Protein AF-A0A2V8U818-F1 (afdb_monomer_lite)

Foldseek 3Di:
DVVVCVVVVVPPDDDDPDDDDDDDPVRLVVVLVVQVVDPDPVSNLLSLCCVFQVDDPVQSVQADPVQQDVVQQWGFGDDDPDPVPHGDIGGGDPVSVVSDDPVVPPPPPPPDDRDPPDPPPPD

Sequence (123 aa):
MRTRLRRKRELKIAVSQNVGQAYSEKEKARLLEAARASKSPRIYPALCLALSAGLRDAEIRNLQLGNVHLDEQFLVVGKSKTEAGEGRTIPLNASLFMGWPITCAGTLTSLVPSIPSGDFRSR

Structure (mmCIF, N/CA/C/O backbone):
data_AF-A0A2V8U818-F1
#
_entry.id   AF-A0A2V8U818-F1
#
loop_
_atom_site.group_PDB
_atom_site.id
_atom_site.type_symbol
_atom_site.label_atom_id
_atom_site.label_alt_id
_atom_site.label_comp_id
_atom_site.label_asym_id
_atom_site.label_entity_id
_atom_site.label_seq_id
_atom_site.pdbx_PDB_ins_code
_atom_site.Cartn_x
_atom_site.Cartn_y
_atom_site.Cartn_z
_atom_site.occupancy
_atom_site.B_iso_or_equiv
_atom_site.auth_seq_id
_atom_site.auth_comp_id
_atom_site.auth_asym_id
_atom_site.auth_atom_id
_atom_site.pdbx_PDB_model_num
ATOM 1 N N . MET A 1 1 ? -21.480 -2.351 38.245 1.00 65.94 1 MET A N 1
ATOM 2 C CA . MET A 1 1 ? -20.014 -2.113 38.164 1.00 65.94 1 MET A CA 1
ATOM 3 C C . MET A 1 1 ? -19.601 -1.293 36.927 1.00 65.94 1 MET A C 1
ATOM 5 O O . MET A 1 1 ? -19.026 -0.226 37.100 1.00 65.94 1 MET A O 1
ATOM 9 N N . ARG A 1 2 ? -19.964 -1.691 35.692 1.00 76.12 2 ARG A N 1
ATOM 10 C CA . ARG A 1 2 ? -19.621 -0.966 34.436 1.00 76.12 2 ARG A CA 1
ATOM 11 C C . ARG A 1 2 ? -20.158 0.473 34.325 1.00 76.12 2 ARG A C 1
ATOM 13 O O . ARG A 1 2 ? -19.500 1.334 33.750 1.00 76.12 2 ARG A O 1
ATOM 20 N N . THR A 1 3 ? -21.327 0.758 34.893 1.00 81.06 3 THR A N 1
ATOM 21 C CA . THR A 1 3 ? -21.950 2.097 34.893 1.00 81.06 3 THR A CA 1
ATOM 22 C C . THR A 1 3 ? -21.154 3.133 35.693 1.00 81.06 3 THR A C 1
ATOM 24 O O . THR A 1 3 ? -21.070 4.288 35.277 1.00 81.06 3 THR A O 1
ATOM 27 N N . ARG A 1 4 ? -20.502 2.720 36.791 1.00 82.75 4 ARG A N 1
ATOM 28 C CA . ARG A 1 4 ? -19.618 3.577 37.602 1.00 82.75 4 ARG A CA 1
ATOM 29 C C . ARG A 1 4 ? -18.370 3.989 36.813 1.00 82.75 4 ARG A C 1
ATOM 31 O O . ARG A 1 4 ? -18.047 5.169 36.769 1.00 82.75 4 ARG A O 1
ATOM 38 N N . LEU A 1 5 ? -17.741 3.032 36.127 1.00 78.62 5 LEU A N 1
ATOM 39 C CA . LEU A 1 5 ? -16.547 3.250 35.297 1.00 78.62 5 LEU A CA 1
ATOM 40 C C . LEU A 1 5 ? -16.846 4.130 34.065 1.00 78.62 5 LEU A C 1
ATOM 42 O O . LEU A 1 5 ? -16.035 4.977 33.698 1.00 78.62 5 LEU A O 1
ATOM 46 N N . ARG A 1 6 ? -18.043 3.999 33.458 1.00 74.38 6 ARG A N 1
ATOM 47 C CA . ARG A 1 6 ? -18.512 4.908 32.388 1.00 74.38 6 ARG A CA 1
ATOM 48 C C . ARG A 1 6 ? -18.641 6.354 32.869 1.00 74.38 6 ARG A C 1
ATOM 50 O O . ARG A 1 6 ? -18.145 7.246 32.189 1.00 74.38 6 ARG A O 1
ATOM 57 N N . ARG A 1 7 ? -19.272 6.592 34.031 1.00 78.81 7 ARG A N 1
ATOM 58 C CA . ARG A 1 7 ? -19.415 7.952 34.598 1.00 78.81 7 ARG A CA 1
ATOM 59 C C . ARG A 1 7 ? -18.064 8.593 34.898 1.00 78.81 7 ARG A C 1
ATOM 61 O O . ARG A 1 7 ? -17.889 9.776 34.644 1.00 78.81 7 ARG A O 1
ATOM 68 N N . LYS A 1 8 ? -17.108 7.800 35.379 1.00 80.94 8 LYS A N 1
ATOM 69 C CA . LYS A 1 8 ? -15.745 8.256 35.668 1.00 80.94 8 LYS A CA 1
ATOM 70 C C . LYS A 1 8 ? -14.855 8.417 34.430 1.00 80.94 8 LYS A C 1
ATOM 72 O O . LYS A 1 8 ? -13.707 8.810 34.570 1.00 80.94 8 LYS A O 1
ATOM 77 N N . ARG A 1 9 ? -15.358 8.103 33.226 1.00 70.75 9 ARG A N 1
ATOM 78 C CA . ARG A 1 9 ? -14.590 8.065 31.963 1.00 70.75 9 ARG A CA 1
ATOM 79 C C . ARG A 1 9 ? -13.369 7.129 31.989 1.00 70.75 9 ARG A C 1
ATOM 81 O O . ARG A 1 9 ? -12.596 7.137 31.043 1.00 70.75 9 ARG A O 1
ATOM 88 N N . GLU A 1 10 ? -13.258 6.250 32.984 1.00 78.19 10 GLU A N 1
ATOM 89 C CA . GLU A 1 10 ? -12.157 5.283 33.147 1.00 78.19 10 GLU A CA 1
ATOM 90 C C . GLU A 1 10 ? -12.169 4.182 32.069 1.00 78.19 10 GLU A C 1
ATOM 92 O O . GLU A 1 10 ? -11.174 3.501 31.864 1.00 78.19 10 GLU A O 1
ATOM 97 N N . LEU A 1 11 ? -13.279 4.014 31.337 1.00 76.94 11 LEU A N 1
ATOM 98 C CA . LEU A 1 11 ? -13.346 3.125 30.167 1.00 76.94 11 LEU A CA 1
ATOM 99 C C . LEU A 1 11 ? -12.841 3.777 28.871 1.00 76.94 11 LEU A C 1
ATOM 101 O O . LEU A 1 11 ? -12.735 3.093 27.852 1.00 76.94 11 LEU A O 1
ATOM 10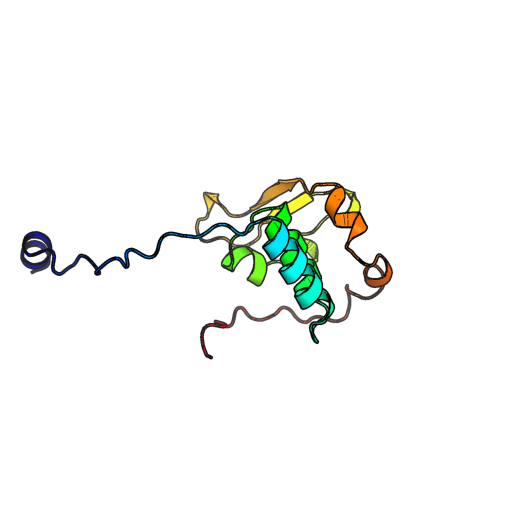5 N N . LYS A 1 1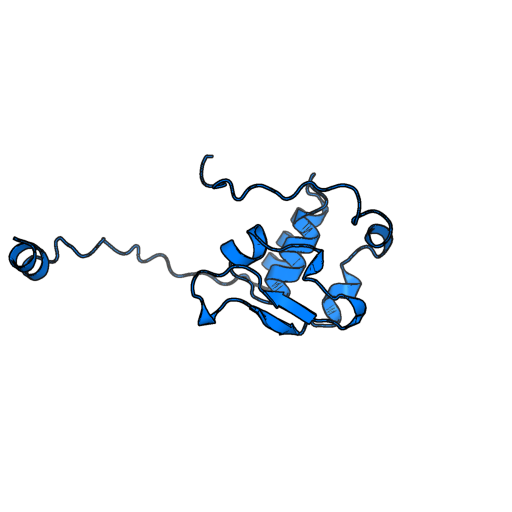2 ? -12.604 5.094 28.862 1.00 77.81 12 LYS A N 1
ATOM 106 C CA . LYS A 1 12 ? -12.123 5.794 27.672 1.00 77.81 12 LYS A CA 1
ATOM 107 C C . LYS A 1 12 ? -10.604 5.679 27.642 1.00 77.81 12 LYS A C 1
ATOM 109 O O . LYS A 1 12 ? -9.915 6.339 28.409 1.00 77.81 12 LYS A O 1
ATOM 114 N N . ILE A 1 13 ? -10.102 4.839 26.742 1.00 82.69 13 ILE A N 1
ATOM 115 C CA . ILE A 1 13 ? -8.673 4.755 26.437 1.00 82.69 13 ILE A CA 1
ATOM 116 C C . ILE A 1 13 ? -8.199 6.158 26.038 1.00 82.69 13 ILE A C 1
ATOM 118 O O . ILE A 1 13 ? -8.852 6.826 25.229 1.00 82.69 13 ILE A O 1
ATOM 122 N N . ALA A 1 14 ? -7.100 6.619 26.638 1.00 78.75 14 ALA A N 1
ATOM 123 C CA . ALA A 1 14 ? -6.488 7.889 26.278 1.00 78.75 14 ALA A CA 1
ATOM 124 C C . ALA A 1 14 ? -6.089 7.838 24.798 1.00 78.75 14 ALA A C 1
ATOM 126 O O . ALA A 1 14 ? -5.310 6.984 24.379 1.00 78.75 14 ALA A O 1
ATOM 127 N N . VAL A 1 15 ? -6.681 8.717 23.993 1.00 75.06 15 VAL A N 1
ATOM 128 C CA . VAL A 1 15 ? -6.412 8.775 22.557 1.00 75.06 15 VAL A CA 1
ATOM 129 C C . VAL A 1 15 ? -5.184 9.652 22.356 1.00 75.06 15 VAL A C 1
ATOM 131 O O . VAL A 1 15 ? -5.170 10.802 22.794 1.00 75.06 15 VAL A O 1
ATOM 134 N N . SER A 1 16 ? -4.151 9.108 21.714 1.00 78.12 16 SER A N 1
ATOM 135 C CA . SER A 1 16 ? -3.000 9.901 21.285 1.00 78.12 16 SER A CA 1
ATOM 136 C C . SER A 1 16 ? -3.444 10.919 20.232 1.00 78.12 16 SER A C 1
ATOM 138 O O . SER A 1 16 ? -4.161 10.564 19.300 1.00 78.12 16 SER A O 1
ATOM 140 N N . GLN A 1 17 ? -3.012 12.175 20.368 1.00 75.62 17 GLN A N 1
ATOM 141 C CA . GLN A 1 17 ? -3.316 13.276 19.437 1.00 75.62 17 GLN A CA 1
ATOM 142 C C . GLN A 1 17 ? -2.455 13.232 18.164 1.00 75.62 17 GLN A C 1
ATOM 144 O O . GLN A 1 17 ? -2.313 14.235 17.470 1.00 75.62 17 GLN A O 1
ATOM 149 N N . ASN A 1 18 ? -1.826 12.093 17.874 1.00 81.06 18 ASN A N 1
ATOM 150 C CA . ASN A 1 18 ? -0.957 11.958 16.718 1.00 81.06 18 ASN A CA 1
ATOM 151 C C . ASN A 1 18 ? -1.816 11.969 15.447 1.00 81.06 18 ASN A C 1
ATOM 153 O O . ASN A 1 18 ? -2.533 11.009 15.154 1.00 81.06 18 ASN A O 1
ATOM 157 N N . VAL A 1 19 ? -1.806 13.101 14.744 1.00 79.94 19 VAL A N 1
ATOM 158 C CA . VAL A 1 19 ? -2.576 13.300 13.516 1.00 79.94 19 VAL A CA 1
ATOM 159 C C . VAL A 1 19 ? -1.912 12.499 12.399 1.00 79.94 19 VAL A C 1
ATOM 161 O O . VAL A 1 19 ? -0.696 12.537 12.238 1.00 79.94 19 VAL A O 1
ATOM 164 N N . GLY A 1 20 ? -2.707 11.764 11.618 1.00 78.69 20 GLY A N 1
ATOM 165 C CA . GLY A 1 20 ? -2.194 11.042 10.456 1.00 78.69 20 GLY A CA 1
ATOM 166 C C . GLY A 1 20 ? -1.620 12.014 9.426 1.00 78.69 20 GLY A C 1
ATOM 167 O O . GLY A 1 20 ? -2.362 12.807 8.850 1.00 78.69 20 GLY A O 1
ATOM 168 N N . GLN A 1 21 ? -0.309 11.951 9.194 1.00 86.00 21 GLN A N 1
ATOM 169 C CA . GLN A 1 21 ? 0.368 12.763 8.188 1.00 86.00 21 GLN A CA 1
ATOM 170 C C . GLN A 1 21 ? 0.363 12.043 6.837 1.00 86.00 21 GLN A C 1
ATOM 172 O O . GLN A 1 21 ? 0.832 10.911 6.718 1.00 86.00 21 GLN A O 1
ATOM 177 N N . ALA A 1 22 ? -0.173 12.703 5.811 1.00 87.25 22 ALA A N 1
ATOM 178 C CA . ALA A 1 22 ? -0.103 12.211 4.442 1.00 87.25 22 ALA A CA 1
ATOM 179 C C . ALA A 1 22 ? 1.286 12.483 3.846 1.00 87.25 22 ALA A C 1
ATOM 181 O O . ALA A 1 22 ? 1.865 13.545 4.069 1.00 87.25 22 ALA A O 1
ATOM 182 N N . TYR A 1 23 ? 1.794 11.540 3.052 1.00 86.50 23 TYR A N 1
ATOM 183 C CA . TYR A 1 23 ? 3.060 11.710 2.343 1.00 86.50 23 TYR A CA 1
ATOM 184 C C . TYR A 1 23 ? 2.940 12.745 1.222 1.00 86.50 23 TYR A C 1
ATOM 186 O O . TYR A 1 23 ? 2.021 12.681 0.394 1.00 86.50 23 TYR A O 1
ATOM 194 N N . SER A 1 24 ? 3.921 13.639 1.146 1.00 92.25 24 SER A N 1
ATOM 195 C CA . SER A 1 24 ? 4.141 14.499 -0.015 1.00 92.25 24 SER A CA 1
ATOM 196 C C . SER A 1 24 ? 4.610 13.684 -1.226 1.00 92.25 24 SER A C 1
ATOM 198 O O . SER A 1 24 ? 5.100 12.560 -1.105 1.00 92.25 24 SER A O 1
ATOM 200 N N . GLU A 1 25 ? 4.494 14.246 -2.425 1.00 88.19 25 GLU A N 1
ATOM 201 C CA . GLU A 1 25 ? 4.911 13.571 -3.664 1.00 88.19 25 GLU A CA 1
ATOM 202 C C . GLU A 1 25 ? 6.404 13.214 -3.672 1.00 88.19 25 GLU A C 1
ATOM 204 O O . GLU A 1 25 ? 6.779 12.114 -4.078 1.00 88.19 25 GLU A O 1
ATOM 209 N N . LYS A 1 26 ? 7.254 14.103 -3.140 1.00 90.38 26 LYS A N 1
ATOM 210 C CA . LYS A 1 26 ? 8.700 13.864 -3.007 1.00 90.38 26 LYS A CA 1
ATOM 211 C C . LYS A 1 26 ? 8.999 12.696 -2.070 1.00 90.38 26 LYS A C 1
ATOM 213 O O . LYS A 1 26 ? 9.885 11.892 -2.347 1.00 90.38 26 LYS A O 1
ATOM 218 N N . GLU A 1 27 ? 8.264 12.589 -0.967 1.00 90.81 27 GLU A N 1
ATOM 219 C CA . GLU A 1 27 ? 8.413 11.477 -0.026 1.00 90.81 27 GLU A CA 1
ATOM 220 C C . GLU A 1 27 ? 7.936 10.162 -0.639 1.00 90.81 27 GLU A C 1
ATOM 222 O O . GLU A 1 27 ? 8.621 9.153 -0.495 1.00 90.81 27 GLU A O 1
ATOM 227 N N . LYS A 1 28 ? 6.826 10.177 -1.389 1.00 88.19 28 LYS A N 1
ATOM 228 C CA . LYS A 1 28 ? 6.347 8.999 -2.132 1.00 88.19 28 LYS A CA 1
ATOM 229 C C . LYS A 1 28 ? 7.393 8.499 -3.129 1.00 88.19 28 LYS A C 1
ATOM 231 O O . LYS A 1 28 ? 7.635 7.297 -3.188 1.00 88.19 28 LYS A O 1
ATOM 236 N N . ALA A 1 29 ? 8.039 9.403 -3.868 1.00 88.12 29 ALA A N 1
ATOM 237 C CA . ALA A 1 29 ? 9.098 9.046 -4.812 1.00 88.12 29 ALA A CA 1
ATOM 238 C C . ALA A 1 29 ? 10.296 8.388 -4.105 1.00 88.12 29 ALA A C 1
ATOM 240 O O . ALA A 1 29 ? 10.681 7.275 -4.461 1.00 88.12 29 ALA A O 1
ATOM 241 N N . ARG A 1 30 ? 10.809 9.009 -3.032 1.00 90.50 30 ARG A N 1
ATOM 242 C CA . ARG A 1 30 ? 11.901 8.438 -2.215 1.00 90.50 30 ARG A CA 1
ATOM 243 C C . ARG A 1 30 ? 11.543 7.068 -1.640 1.00 90.50 30 ARG A C 1
ATOM 245 O O . ARG A 1 30 ? 12.381 6.174 -1.569 1.00 90.50 30 ARG A O 1
ATOM 252 N N . LEU A 1 31 ? 10.292 6.901 -1.227 1.00 88.75 31 LEU A N 1
ATOM 253 C CA . LEU A 1 31 ? 9.791 5.661 -0.653 1.00 88.75 31 LEU A CA 1
ATOM 254 C C . LEU A 1 31 ? 9.702 4.539 -1.706 1.00 88.75 31 LEU A C 1
ATOM 256 O O . LEU A 1 31 ? 10.062 3.398 -1.414 1.00 88.75 31 LEU A O 1
ATOM 260 N N . LEU A 1 32 ? 9.319 4.860 -2.945 1.00 87.56 32 LEU A N 1
ATOM 261 C CA . LEU A 1 32 ? 9.362 3.919 -4.070 1.00 87.56 32 LEU A CA 1
ATOM 262 C C . LEU A 1 32 ? 10.798 3.534 -4.459 1.00 87.56 32 LEU A C 1
ATOM 264 O O . LEU A 1 32 ? 11.053 2.361 -4.730 1.00 87.56 32 LEU A O 1
ATOM 268 N N . GLU A 1 33 ? 11.740 4.479 -4.454 1.00 88.31 33 GLU A N 1
ATOM 269 C CA . GLU A 1 33 ? 13.163 4.203 -4.710 1.00 88.31 33 GLU A CA 1
ATOM 270 C C . GLU A 1 33 ? 13.761 3.276 -3.644 1.00 88.31 33 GLU A C 1
ATOM 272 O O . GLU A 1 33 ? 14.383 2.264 -3.973 1.00 88.31 33 GLU A O 1
ATOM 277 N N . ALA A 1 34 ? 13.494 3.554 -2.365 1.00 88.69 34 ALA A N 1
ATOM 278 C CA . ALA A 1 34 ? 13.922 2.697 -1.262 1.00 88.69 34 ALA A CA 1
ATOM 279 C C . ALA A 1 34 ? 13.306 1.290 -1.350 1.00 88.69 34 ALA A C 1
ATOM 281 O O . ALA A 1 34 ? 13.973 0.294 -1.065 1.00 88.69 34 ALA A O 1
ATOM 282 N N . ALA A 1 35 ? 12.047 1.186 -1.787 1.00 86.50 35 ALA A N 1
ATOM 283 C CA . ALA A 1 35 ? 11.389 -0.099 -1.990 1.00 86.50 35 ALA A CA 1
ATOM 284 C C . ALA A 1 35 ? 12.011 -0.910 -3.138 1.00 86.50 35 ALA A C 1
ATOM 286 O O . ALA A 1 35 ? 12.105 -2.131 -3.015 1.00 86.50 35 ALA A O 1
ATOM 287 N N . ARG A 1 36 ? 12.480 -0.256 -4.213 1.00 82.62 36 ARG A N 1
ATOM 288 C CA . ARG A 1 36 ? 13.233 -0.916 -5.300 1.00 82.62 36 ARG A CA 1
ATOM 289 C C . ARG A 1 36 ? 14.586 -1.449 -4.834 1.00 82.62 36 ARG A C 1
ATOM 291 O O . ARG A 1 36 ? 14.997 -2.511 -5.281 1.00 82.62 36 ARG A O 1
ATOM 298 N N . ALA A 1 37 ? 15.252 -0.739 -3.925 1.00 84.81 37 ALA A N 1
ATOM 299 C CA . ALA A 1 37 ? 16.530 -1.159 -3.346 1.00 84.81 37 ALA A CA 1
ATOM 300 C C . ALA A 1 37 ? 16.393 -2.254 -2.268 1.00 84.81 37 ALA A C 1
ATOM 302 O O . ALA A 1 37 ? 17.393 -2.764 -1.760 1.00 84.81 37 ALA A O 1
ATOM 303 N N . SER A 1 38 ? 15.166 -2.604 -1.874 1.00 83.62 38 SER A N 1
ATOM 304 C CA . SER A 1 38 ? 14.926 -3.558 -0.796 1.00 83.62 38 SER A CA 1
ATOM 305 C C . SER A 1 38 ? 15.244 -5.000 -1.202 1.00 83.62 38 SER A C 1
ATOM 307 O O . SER A 1 38 ? 15.037 -5.416 -2.337 1.00 83.62 38 SER A O 1
ATOM 309 N N . LYS A 1 39 ? 15.688 -5.804 -0.227 1.00 79.81 39 LYS A N 1
ATOM 310 C CA . LYS A 1 39 ? 16.093 -7.209 -0.422 1.00 79.81 39 LYS A CA 1
ATOM 311 C C . LYS A 1 39 ? 14.953 -8.124 -0.876 1.00 79.81 39 LYS A C 1
ATOM 313 O O . LYS A 1 39 ? 15.209 -9.174 -1.452 1.00 79.81 39 LYS A O 1
ATOM 318 N N . SER A 1 40 ? 13.705 -7.782 -0.546 1.00 80.56 40 SER A N 1
ATOM 319 C CA . SER A 1 40 ? 12.544 -8.613 -0.879 1.00 80.56 40 SER A CA 1
ATOM 320 C C . SER A 1 40 ? 11.841 -8.084 -2.131 1.00 80.56 40 SER A C 1
ATOM 322 O O . SER A 1 40 ? 11.299 -6.976 -2.083 1.00 80.56 40 SER A O 1
ATOM 324 N N . PRO A 1 41 ? 11.715 -8.889 -3.202 1.00 78.19 41 PRO A N 1
ATOM 325 C CA . PRO A 1 41 ? 11.113 -8.453 -4.467 1.00 78.19 41 PRO A CA 1
ATOM 326 C C . PRO A 1 41 ? 9.612 -8.144 -4.350 1.00 78.19 41 PRO A C 1
ATOM 328 O O . PRO A 1 41 ? 9.031 -7.541 -5.241 1.00 78.19 41 PRO A O 1
ATOM 331 N N . ARG A 1 42 ? 8.972 -8.536 -3.240 1.00 76.44 42 ARG A N 1
ATOM 332 C CA . ARG A 1 42 ? 7.538 -8.344 -2.981 1.00 76.44 42 ARG A CA 1
ATOM 333 C C . ARG A 1 42 ? 7.182 -6.995 -2.340 1.00 76.44 42 ARG A C 1
ATOM 335 O O . ARG A 1 42 ? 6.015 -6.621 -2.316 1.00 76.44 42 ARG A O 1
ATOM 342 N N . ILE A 1 43 ? 8.156 -6.256 -1.811 1.00 83.12 43 ILE A N 1
ATOM 343 C CA . ILE A 1 43 ? 7.874 -4.991 -1.110 1.00 83.12 43 ILE A CA 1
ATOM 344 C C . ILE A 1 43 ? 7.455 -3.908 -2.100 1.00 83.12 43 ILE A C 1
ATOM 346 O O . ILE A 1 43 ? 6.428 -3.263 -1.911 1.00 83.12 43 ILE A O 1
ATOM 350 N N . TYR A 1 44 ? 8.222 -3.754 -3.175 1.00 84.38 44 TYR A N 1
ATOM 351 C CA . TYR A 1 44 ? 7.918 -2.819 -4.249 1.00 84.38 44 TYR A CA 1
ATOM 352 C C . TYR A 1 44 ? 6.502 -2.996 -4.835 1.00 84.38 44 TYR A C 1
ATOM 354 O O . TYR A 1 44 ? 5.733 -2.033 -4.814 1.00 84.38 44 TYR A O 1
ATOM 362 N N . PRO A 1 45 ? 6.090 -4.202 -5.273 1.00 80.19 45 PRO A N 1
ATOM 363 C CA . PRO A 1 45 ? 4.763 -4.400 -5.838 1.00 80.19 45 PRO A CA 1
ATOM 364 C C . PRO A 1 45 ? 3.624 -4.164 -4.839 1.00 80.19 45 PRO A C 1
ATOM 366 O O . PRO A 1 45 ? 2.629 -3.523 -5.180 1.00 80.19 45 PRO A O 1
ATOM 369 N N . ALA A 1 46 ? 3.776 -4.614 -3.590 1.00 82.00 46 ALA A N 1
ATOM 370 C CA . ALA A 1 46 ? 2.782 -4.373 -2.545 1.00 82.00 46 ALA A CA 1
ATOM 371 C C . ALA A 1 46 ? 2.596 -2.873 -2.268 1.00 82.00 46 ALA A C 1
ATOM 373 O O . ALA A 1 46 ? 1.477 -2.402 -2.069 1.00 82.00 46 ALA A O 1
ATOM 374 N N . LEU A 1 47 ? 3.690 -2.113 -2.297 1.00 84.81 47 LEU A N 1
ATOM 375 C CA . LEU A 1 47 ? 3.673 -0.678 -2.065 1.00 84.81 47 LEU A CA 1
ATOM 376 C C . LEU A 1 47 ? 3.048 0.099 -3.231 1.00 84.81 47 LEU A C 1
ATOM 378 O O . LEU A 1 47 ? 2.266 1.024 -3.010 1.00 84.81 47 LEU A O 1
ATOM 382 N N . CYS A 1 48 ? 3.342 -0.299 -4.468 1.00 83.50 48 CYS A N 1
ATOM 383 C CA . CYS A 1 48 ? 2.688 0.250 -5.652 1.00 83.50 48 CYS A CA 1
ATOM 384 C C . CYS A 1 48 ? 1.165 0.050 -5.598 1.00 83.50 48 CYS A C 1
ATOM 386 O O . CYS A 1 48 ? 0.410 0.995 -5.844 1.00 83.50 48 CYS A O 1
ATOM 388 N N . LEU A 1 49 ? 0.703 -1.143 -5.208 1.00 80.88 49 LEU A N 1
ATOM 389 C CA . LEU A 1 49 ? -0.722 -1.424 -5.002 1.00 80.88 49 LEU A CA 1
ATOM 390 C C . LEU A 1 49 ? -1.313 -0.589 -3.857 1.00 80.88 49 LEU A C 1
ATOM 392 O O . LEU A 1 49 ? -2.390 -0.018 -4.001 1.00 80.88 49 LEU A O 1
ATOM 396 N N . ALA A 1 50 ? -0.596 -0.446 -2.742 1.00 83.75 50 ALA A N 1
ATOM 397 C CA . ALA A 1 50 ? -1.044 0.370 -1.614 1.00 83.75 50 ALA A CA 1
ATOM 398 C C . ALA A 1 50 ? -1.268 1.842 -2.001 1.00 83.75 50 ALA A C 1
ATOM 400 O O . ALA A 1 50 ? -2.279 2.434 -1.625 1.00 83.75 50 ALA A O 1
ATOM 401 N N . LEU A 1 51 ? -0.345 2.426 -2.774 1.00 83.44 51 LEU A N 1
ATOM 402 C CA . LEU A 1 51 ? -0.406 3.830 -3.195 1.00 83.44 51 LEU A CA 1
ATOM 403 C C . LEU A 1 51 ? -1.490 4.107 -4.242 1.00 83.44 51 LEU A C 1
ATOM 405 O O . LEU A 1 51 ? -2.016 5.216 -4.286 1.00 83.44 51 LEU A O 1
ATOM 409 N N . SER A 1 52 ? -1.801 3.127 -5.087 1.00 80.44 52 SER A N 1
ATOM 410 C CA . SER A 1 52 ? -2.770 3.264 -6.181 1.00 80.44 52 SER A CA 1
ATOM 411 C C . SER A 1 52 ? -4.199 2.937 -5.749 1.00 80.44 52 SER A C 1
ATOM 413 O O . SER A 1 52 ? -5.112 3.698 -6.055 1.00 80.44 52 SER A O 1
ATOM 415 N N . ALA A 1 53 ? -4.386 1.837 -5.018 1.00 78.25 53 ALA A N 1
ATOM 416 C CA . ALA A 1 53 ? -5.695 1.329 -4.611 1.00 78.25 53 ALA A CA 1
ATOM 417 C C . ALA A 1 53 ? -6.117 1.779 -3.199 1.00 78.25 53 ALA A C 1
ATOM 419 O O . ALA A 1 53 ? -7.258 1.555 -2.796 1.00 78.25 53 ALA A O 1
ATOM 420 N N . GLY A 1 54 ? -5.218 2.402 -2.426 1.00 78.75 54 GLY A N 1
ATOM 421 C CA . GLY A 1 54 ? -5.527 2.879 -1.073 1.00 78.75 54 GLY A CA 1
ATOM 422 C C . GLY A 1 54 ? -5.901 1.748 -0.111 1.00 78.75 54 GLY A C 1
ATOM 423 O O . GLY A 1 54 ? -6.783 1.907 0.736 1.00 78.75 54 GLY A O 1
ATOM 424 N N . LEU A 1 55 ? -5.265 0.586 -0.272 1.00 80.00 55 LEU A N 1
ATOM 425 C CA . LEU A 1 55 ? -5.535 -0.595 0.541 1.00 80.00 55 LEU A CA 1
ATOM 426 C C . LEU A 1 55 ? -5.133 -0.373 1.998 1.00 80.00 55 LEU A C 1
ATOM 428 O O . LEU A 1 55 ? -4.133 0.281 2.308 1.00 80.00 55 LEU A O 1
ATOM 432 N N . ARG A 1 56 ? -5.889 -0.980 2.913 1.00 82.19 56 ARG A N 1
ATOM 433 C CA . ARG A 1 56 ? -5.522 -0.991 4.332 1.00 82.19 56 ARG A CA 1
ATOM 434 C C . ARG A 1 56 ? -4.392 -1.987 4.577 1.00 82.19 56 ARG A C 1
ATOM 436 O O . ARG A 1 56 ? -4.291 -3.012 3.916 1.00 82.19 56 ARG A O 1
ATOM 443 N N . ASP A 1 57 ? -3.607 -1.742 5.617 1.00 78.00 57 ASP A N 1
ATOM 444 C CA . ASP A 1 57 ? -2.494 -2.602 6.043 1.00 78.00 57 ASP A CA 1
ATOM 445 C C . ASP A 1 57 ? -2.891 -4.091 6.194 1.00 78.00 57 ASP A C 1
ATOM 447 O O . ASP A 1 57 ? -2.214 -4.987 5.695 1.00 78.00 57 ASP A O 1
ATOM 451 N N . ALA A 1 58 ? -4.054 -4.378 6.792 1.00 77.31 58 ALA A N 1
ATOM 452 C CA . ALA A 1 58 ? -4.569 -5.749 6.890 1.00 77.31 58 ALA A CA 1
ATOM 453 C C . ALA A 1 58 ? -4.951 -6.366 5.530 1.00 77.31 58 ALA A C 1
ATOM 455 O O . ALA A 1 58 ? -4.782 -7.568 5.342 1.00 77.31 58 ALA A O 1
ATOM 456 N N . GLU A 1 59 ? -5.436 -5.553 4.591 1.00 81.81 59 GLU A N 1
ATOM 457 C CA . GLU A 1 59 ? -5.843 -5.998 3.253 1.00 81.81 59 GLU A CA 1
ATOM 458 C C . GLU A 1 59 ? -4.606 -6.308 2.401 1.00 81.81 59 GLU A C 1
ATOM 460 O O . GLU A 1 59 ? -4.563 -7.350 1.758 1.00 81.81 59 GLU A O 1
ATOM 465 N N . ILE A 1 60 ? -3.562 -5.470 2.470 1.00 80.81 60 ILE A N 1
ATOM 466 C CA . ILE A 1 60 ? -2.285 -5.678 1.760 1.00 80.81 60 ILE A CA 1
ATOM 467 C C . ILE A 1 60 ? -1.586 -6.946 2.256 1.00 80.81 60 ILE A C 1
ATOM 469 O O . ILE A 1 60 ? -1.079 -7.728 1.455 1.00 80.81 60 ILE A O 1
ATOM 473 N N . ARG A 1 61 ? -1.559 -7.171 3.576 1.00 79.94 61 ARG A N 1
ATOM 474 C CA . ARG A 1 61 ? -0.902 -8.352 4.162 1.00 79.94 61 ARG A CA 1
ATOM 475 C C . ARG A 1 61 ? -1.568 -9.666 3.771 1.00 79.94 61 ARG A C 1
ATOM 477 O O . ARG A 1 61 ? -0.869 -10.657 3.580 1.00 79.94 61 ARG A O 1
ATOM 484 N N . ASN A 1 62 ? -2.894 -9.665 3.664 1.00 79.06 62 ASN A N 1
ATOM 485 C CA . ASN A 1 62 ? -3.676 -10.842 3.291 1.00 79.06 62 ASN A CA 1
ATOM 486 C C . ASN A 1 62 ? -3.922 -10.935 1.778 1.00 79.06 62 ASN A C 1
ATOM 488 O O . ASN A 1 62 ? -4.651 -11.825 1.338 1.00 79.06 62 ASN A O 1
ATOM 492 N N . LEU A 1 63 ? -3.351 -10.023 0.985 1.00 78.25 63 LEU A N 1
ATOM 493 C CA . LEU A 1 63 ? -3.570 -9.994 -0.449 1.00 78.25 63 LEU A CA 1
ATOM 494 C C . LEU A 1 63 ? -2.909 -11.203 -1.110 1.00 78.25 63 LEU A C 1
ATOM 496 O O . LEU A 1 63 ? -1.703 -11.430 -0.992 1.00 78.25 63 LEU A O 1
ATOM 500 N N . GLN A 1 64 ? -3.717 -11.965 -1.836 1.00 78.69 64 GLN A N 1
ATOM 501 C CA . GLN A 1 64 ? -3.257 -13.072 -2.657 1.00 78.69 64 GLN A CA 1
ATOM 502 C C . GLN A 1 64 ? -3.058 -12.579 -4.088 1.00 78.69 64 GLN A C 1
ATOM 504 O O . GLN A 1 64 ? -3.900 -11.859 -4.617 1.00 78.69 64 GLN A O 1
ATOM 509 N N . LEU A 1 65 ? -1.961 -12.997 -4.725 1.00 71.44 65 LEU A N 1
ATOM 510 C CA . LEU A 1 65 ? -1.684 -12.665 -6.128 1.00 71.44 65 LEU A CA 1
ATOM 511 C C . LEU A 1 65 ? -2.817 -13.116 -7.063 1.00 71.44 65 LEU A C 1
ATOM 513 O O . LEU A 1 65 ? -3.104 -12.418 -8.023 1.00 71.44 65 LEU A O 1
ATOM 517 N N . GLY A 1 66 ? -3.509 -14.215 -6.739 1.00 74.69 66 GLY A N 1
ATOM 518 C CA . GLY A 1 66 ? -4.668 -14.695 -7.501 1.00 74.69 66 GLY A CA 1
ATOM 519 C C . GLY A 1 66 ? -5.877 -13.751 -7.511 1.00 74.69 66 GLY A C 1
ATOM 520 O O . GLY A 1 66 ? -6.743 -13.915 -8.356 1.00 74.69 66 GLY A O 1
ATOM 521 N N . ASN A 1 67 ? -5.923 -12.752 -6.622 1.00 75.50 67 ASN A N 1
ATOM 522 C CA . ASN A 1 67 ? -6.986 -11.741 -6.590 1.00 75.50 67 ASN A CA 1
ATOM 523 C C . ASN A 1 67 ? -6.601 -10.452 -7.341 1.00 75.50 67 ASN A C 1
ATOM 525 O O . ASN A 1 67 ? -7.361 -9.478 -7.337 1.00 75.50 67 ASN A O 1
ATOM 529 N N . VAL A 1 68 ? -5.396 -10.410 -7.921 1.00 77.25 68 VAL A N 1
ATOM 530 C CA . VAL A 1 68 ? -4.875 -9.283 -8.698 1.00 77.25 68 VAL A CA 1
ATOM 531 C C . VAL A 1 68 ? -5.032 -9.624 -10.178 1.00 77.25 68 VAL A C 1
ATOM 533 O O . VAL A 1 68 ? -4.249 -10.395 -10.729 1.00 77.25 68 VAL A O 1
ATOM 536 N N . HIS A 1 69 ? -6.021 -9.027 -10.834 1.00 79.06 69 HIS A N 1
ATOM 537 C CA . HIS A 1 69 ? -6.255 -9.212 -12.262 1.00 79.06 69 HIS A CA 1
ATOM 538 C C . HIS A 1 69 ? -5.605 -8.050 -13.008 1.00 79.06 69 HIS A C 1
ATOM 540 O O . HIS A 1 69 ? -6.205 -6.993 -13.201 1.00 79.06 69 HIS A O 1
ATOM 546 N N . LEU A 1 70 ? -4.328 -8.224 -13.364 1.00 72.69 70 LEU A N 1
ATOM 547 C CA . LEU A 1 70 ? -3.555 -7.188 -14.051 1.00 72.69 70 LEU A CA 1
ATOM 548 C C . LEU A 1 70 ? -4.102 -6.927 -15.460 1.00 72.69 70 LEU A C 1
ATOM 550 O O . LEU A 1 70 ? -4.254 -5.766 -15.826 1.00 72.69 70 LEU A O 1
ATOM 554 N N . ASP A 1 71 ? -4.465 -7.976 -16.203 1.00 72.00 71 ASP A N 1
ATOM 555 C CA . ASP A 1 71 ? -4.970 -7.862 -17.582 1.00 72.00 71 ASP A CA 1
ATOM 556 C C . ASP A 1 71 ? -6.251 -7.023 -17.663 1.00 72.00 71 ASP A C 1
ATOM 558 O O . ASP A 1 71 ? -6.398 -6.160 -18.525 1.00 72.00 71 ASP A O 1
ATOM 562 N N . GLU A 1 72 ? -7.153 -7.233 -16.707 1.00 72.38 72 GLU A N 1
ATOM 563 C CA . GLU A 1 72 ? -8.441 -6.543 -16.613 1.00 72.38 72 GLU A CA 1
ATOM 564 C C . GLU A 1 72 ? -8.375 -5.289 -15.716 1.00 72.38 72 GLU A C 1
ATOM 566 O O . GLU A 1 72 ? -9.376 -4.603 -15.516 1.00 72.38 72 GLU A O 1
ATOM 571 N N . GLN A 1 73 ? -7.187 -4.968 -15.190 1.00 77.25 73 GLN A N 1
ATOM 572 C CA . GLN A 1 73 ? -6.903 -3.802 -14.350 1.00 77.25 73 GLN A CA 1
ATOM 573 C C . GLN A 1 73 ? -7.811 -3.681 -13.121 1.00 77.25 73 GLN A C 1
ATOM 575 O O . GLN A 1 73 ? -8.225 -2.581 -12.751 1.00 77.25 73 GLN A O 1
ATOM 580 N N . PHE A 1 74 ? -8.103 -4.786 -12.440 1.00 79.56 74 PHE A N 1
ATOM 581 C CA . PHE A 1 74 ? -8.851 -4.732 -11.188 1.00 79.56 74 PHE A CA 1
ATOM 582 C C . PHE A 1 74 ? -8.257 -5.615 -10.100 1.00 79.56 74 PHE A C 1
ATOM 584 O O . PHE A 1 74 ? -7.548 -6.595 -10.329 1.00 79.56 74 PHE A O 1
ATOM 591 N N . LEU A 1 75 ? -8.566 -5.233 -8.869 1.00 81.00 75 LEU A N 1
ATOM 592 C CA . LEU A 1 75 ? -8.146 -5.911 -7.662 1.00 81.00 75 LEU A CA 1
ATOM 593 C C . LEU A 1 75 ? -9.372 -6.288 -6.844 1.00 81.00 75 LEU A C 1
ATOM 595 O O . LEU A 1 75 ? -10.176 -5.417 -6.510 1.00 81.00 75 LEU A O 1
ATOM 599 N N . VAL A 1 76 ? -9.477 -7.552 -6.450 1.00 80.88 76 VAL A N 1
ATOM 600 C CA . VAL A 1 76 ? -10.508 -7.989 -5.505 1.00 80.88 76 VAL A CA 1
ATOM 601 C C . VAL A 1 76 ? -9.923 -7.999 -4.099 1.00 80.88 76 VAL A C 1
ATOM 603 O O . VAL A 1 76 ? -8.956 -8.709 -3.803 1.00 80.88 76 VAL A O 1
ATOM 606 N N . VAL A 1 77 ? -10.503 -7.200 -3.204 1.00 77.31 77 VAL A N 1
ATOM 607 C CA . VAL A 1 77 ? -10.093 -7.198 -1.796 1.00 77.31 77 VAL A CA 1
ATOM 608 C C . VAL A 1 77 ? -10.501 -8.525 -1.160 1.00 77.31 77 VAL A C 1
ATOM 610 O O . VAL A 1 77 ? -11.661 -8.917 -1.220 1.00 77.31 77 VAL A O 1
ATOM 613 N N . GLY A 1 78 ? -9.541 -9.217 -0.543 1.00 73.19 78 GLY A N 1
ATOM 614 C CA . GLY A 1 78 ? -9.801 -10.433 0.229 1.00 73.19 78 GLY A CA 1
ATOM 615 C C . GLY A 1 78 ? -10.419 -10.128 1.597 1.00 73.19 78 GLY A C 1
ATOM 616 O O . GLY A 1 78 ? -11.344 -9.327 1.724 1.00 73.19 78 GLY A O 1
ATOM 617 N N . LYS A 1 79 ? -9.875 -10.753 2.648 1.00 67.81 79 LYS A N 1
ATOM 618 C CA . LYS A 1 79 ? -10.353 -10.550 4.022 1.00 67.81 79 LYS A CA 1
ATOM 619 C C . LYS A 1 79 ? -10.082 -9.125 4.504 1.00 67.81 79 LYS A C 1
ATOM 621 O O . LYS A 1 79 ? -8.944 -8.647 4.440 1.00 67.81 79 LYS A O 1
ATOM 626 N N . SER A 1 80 ? -11.107 -8.474 5.038 1.00 64.88 80 SER A N 1
ATOM 627 C CA . SER A 1 80 ? -11.068 -7.105 5.554 1.00 64.88 80 SER A CA 1
ATOM 628 C C . SER A 1 80 ? -11.658 -7.061 6.962 1.00 64.88 80 SER A C 1
ATOM 630 O O . SER A 1 80 ? -12.236 -8.011 7.472 1.00 64.88 80 SER A O 1
ATOM 632 N N . LYS A 1 81 ? -11.480 -5.930 7.646 1.00 57.19 81 LYS A N 1
ATOM 633 C CA . LYS A 1 81 ? -11.898 -5.754 9.046 1.00 57.19 81 LYS A CA 1
ATOM 634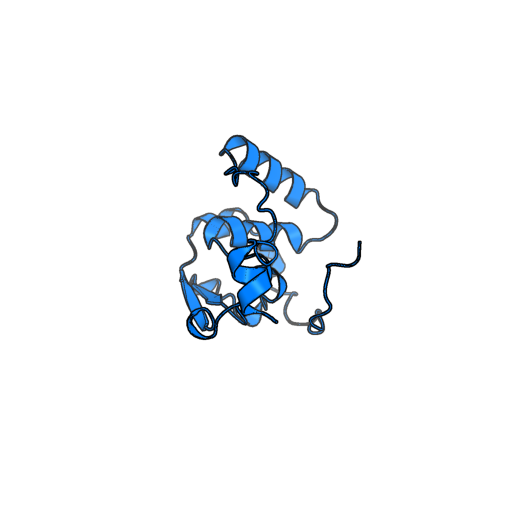 C C . LYS A 1 81 ? -13.416 -5.914 9.248 1.00 57.19 81 LYS A C 1
ATOM 636 O O . LYS A 1 81 ? -13.857 -6.151 10.367 1.00 57.19 81 LYS A O 1
ATOM 641 N N . THR A 1 82 ? -14.202 -5.709 8.197 1.00 54.66 82 THR A N 1
ATOM 642 C CA . THR A 1 82 ? -15.667 -5.743 8.216 1.00 54.66 82 THR A CA 1
ATOM 643 C C . THR A 1 82 ? -16.157 -6.546 7.024 1.00 54.66 82 THR A C 1
ATOM 645 O O . THR A 1 82 ? -15.655 -6.309 5.932 1.00 54.66 82 THR A O 1
ATOM 648 N N . GLU A 1 83 ? -17.174 -7.386 7.215 1.00 54.47 83 GLU A N 1
ATOM 649 C CA . GLU A 1 83 ? -17.810 -8.219 6.177 1.00 54.47 83 GLU A CA 1
ATOM 650 C C . GLU A 1 83 ? -18.258 -7.391 4.955 1.00 54.47 83 GLU A C 1
ATOM 652 O O . GLU A 1 83 ? -18.005 -7.756 3.817 1.00 54.47 83 GLU A O 1
ATOM 657 N N . ALA A 1 84 ? -18.771 -6.174 5.181 1.00 53.41 84 ALA A N 1
ATOM 658 C CA . ALA A 1 84 ? -19.127 -5.221 4.120 1.00 53.41 84 ALA A CA 1
ATOM 659 C C . ALA A 1 84 ? -17.926 -4.600 3.364 1.00 53.41 84 ALA A C 1
ATOM 661 O O . ALA A 1 84 ? -18.109 -3.859 2.402 1.00 53.41 84 ALA A O 1
ATOM 662 N N . GLY A 1 85 ? -16.698 -4.825 3.837 1.00 57.91 85 GLY A N 1
ATOM 663 C CA . GLY A 1 85 ? -15.453 -4.372 3.208 1.00 57.91 85 GLY A CA 1
ATOM 664 C C . GLY A 1 85 ? -14.675 -5.493 2.517 1.00 57.91 85 GLY A C 1
ATOM 665 O O . GLY A 1 85 ? -13.641 -5.210 1.910 1.00 57.91 85 GLY A O 1
ATOM 666 N N . GLU A 1 86 ? -15.145 -6.737 2.627 1.00 63.38 86 GLU A N 1
ATOM 667 C CA . GLU A 1 86 ? -14.586 -7.908 1.948 1.00 63.38 86 GLU A CA 1
ATOM 668 C C . GLU A 1 86 ? -15.158 -8.005 0.528 1.00 63.38 86 GLU A C 1
ATOM 670 O O . GLU A 1 86 ? -16.307 -7.641 0.286 1.00 63.38 86 GLU A O 1
ATOM 675 N N . GLY A 1 87 ? -14.355 -8.453 -0.439 1.00 70.88 87 GLY A N 1
ATOM 676 C CA . GLY A 1 87 ? -14.821 -8.748 -1.799 1.00 70.88 87 GLY A CA 1
ATOM 677 C C . GLY A 1 87 ? -15.093 -7.544 -2.706 1.00 70.88 87 GLY A C 1
ATOM 678 O O . GLY A 1 87 ? -15.553 -7.731 -3.828 1.00 70.88 87 GLY A O 1
ATOM 679 N N . ARG A 1 88 ? -14.810 -6.306 -2.275 1.00 76.88 88 ARG A N 1
ATOM 680 C CA . ARG A 1 88 ? -14.965 -5.131 -3.152 1.00 76.88 88 ARG A CA 1
ATOM 681 C C . ARG A 1 88 ? -13.906 -5.110 -4.257 1.00 76.88 88 ARG A C 1
ATOM 683 O O . ARG A 1 88 ? -12.725 -5.346 -3.994 1.00 76.88 88 ARG A O 1
ATOM 690 N N . THR A 1 89 ? -14.334 -4.753 -5.464 1.00 80.31 89 THR A N 1
ATOM 691 C CA . THR A 1 89 ? -13.458 -4.577 -6.626 1.00 80.31 89 THR A CA 1
ATOM 692 C C . THR A 1 89 ? -12.919 -3.152 -6.671 1.00 80.31 89 THR A C 1
ATOM 694 O O . THR A 1 89 ? -13.690 -2.191 -6.677 1.00 80.31 89 THR A O 1
ATOM 697 N N . ILE A 1 90 ? -11.596 -3.007 -6.694 1.00 82.38 90 ILE A N 1
ATOM 698 C CA . ILE A 1 90 ? -10.908 -1.724 -6.844 1.00 82.38 90 ILE A CA 1
ATOM 699 C C . ILE A 1 90 ? -10.282 -1.678 -8.243 1.00 82.38 90 ILE A C 1
ATOM 701 O O . ILE A 1 90 ? -9.440 -2.529 -8.540 1.00 82.38 90 ILE A O 1
ATOM 705 N N . PRO A 1 91 ? -10.663 -0.717 -9.102 1.00 80.75 91 PRO A N 1
ATOM 706 C CA . PRO A 1 91 ? -10.007 -0.536 -10.388 1.00 80.75 91 PRO A CA 1
ATOM 707 C C . PRO A 1 91 ? -8.578 -0.023 -10.180 1.00 80.75 91 PRO A C 1
ATOM 709 O O . PRO A 1 91 ? -8.316 0.827 -9.324 1.00 80.75 91 PRO A O 1
ATOM 712 N N . LEU A 1 92 ? -7.648 -0.556 -10.960 1.00 78.25 92 LEU A N 1
ATOM 713 C CA . LEU A 1 92 ? -6.242 -0.193 -10.948 1.00 78.25 92 LEU A CA 1
ATOM 714 C C . LEU A 1 92 ? -5.963 0.801 -12.074 1.00 78.25 92 LEU A C 1
ATOM 716 O O . LEU A 1 92 ? -6.357 0.611 -13.218 1.00 78.25 92 LEU A O 1
ATOM 720 N N . ASN A 1 93 ? -5.241 1.869 -11.749 1.00 72.44 93 ASN A N 1
ATOM 721 C CA . ASN A 1 93 ? -4.853 2.869 -12.736 1.00 72.44 93 ASN A CA 1
ATOM 722 C C . ASN A 1 93 ? -3.698 2.331 -13.596 1.00 72.44 93 ASN A C 1
ATOM 724 O O . ASN A 1 93 ? -2.753 1.738 -13.067 1.00 72.44 93 ASN A O 1
ATOM 728 N N . ALA A 1 94 ? -3.706 2.624 -14.901 1.00 61.34 94 ALA A N 1
ATOM 729 C CA . ALA A 1 94 ? -2.668 2.194 -15.850 1.00 61.34 94 ALA A CA 1
ATOM 730 C C . ALA A 1 94 ? -1.230 2.617 -15.462 1.00 61.34 94 ALA A C 1
ATOM 732 O O . ALA A 1 94 ? -0.258 2.012 -15.910 1.00 61.34 94 ALA A O 1
ATOM 733 N N . SER A 1 95 ? -1.070 3.612 -14.581 1.00 60.97 95 SER A N 1
ATOM 734 C CA . SER A 1 95 ? 0.226 4.059 -14.051 1.00 60.97 95 SER A CA 1
ATOM 735 C C . SER A 1 95 ? 0.988 2.990 -13.253 1.00 60.97 95 SER A C 1
ATOM 737 O O . SER A 1 95 ? 2.201 3.114 -13.081 1.00 60.97 95 SER A O 1
ATOM 739 N N . LEU A 1 96 ? 0.321 1.919 -12.809 1.00 59.81 96 LEU A N 1
ATOM 740 C CA . LEU A 1 96 ? 0.955 0.765 -12.161 1.00 59.81 96 LEU A CA 1
ATOM 741 C C . LEU A 1 96 ? 1.879 -0.032 -13.094 1.00 59.81 96 LEU A C 1
ATOM 743 O O . LEU A 1 96 ? 2.911 -0.537 -12.647 1.00 59.81 96 LEU A O 1
ATOM 747 N N . PHE A 1 97 ? 1.542 -0.115 -14.383 1.00 55.44 97 PHE A N 1
ATOM 748 C CA . PHE A 1 97 ? 2.278 -0.935 -15.351 1.00 55.44 97 PHE A CA 1
ATOM 749 C C . PHE A 1 97 ? 3.678 -0.400 -15.656 1.00 55.44 97 PHE A C 1
ATOM 751 O O . PHE A 1 97 ? 4.587 -1.180 -15.914 1.00 55.44 97 PHE A O 1
ATOM 758 N N . MET A 1 98 ? 3.885 0.916 -15.558 1.00 47.72 98 MET A N 1
ATOM 759 C CA . MET A 1 98 ? 5.193 1.542 -15.795 1.00 47.72 98 MET A CA 1
ATOM 760 C C . MET A 1 98 ? 6.238 1.179 -14.728 1.00 47.72 98 MET A C 1
ATOM 762 O O . MET A 1 98 ? 7.439 1.245 -14.981 1.00 47.72 98 MET A O 1
ATOM 766 N N . GLY A 1 99 ? 5.796 0.842 -13.513 1.00 56.00 99 GLY A N 1
ATOM 767 C CA . GLY A 1 99 ? 6.685 0.510 -12.402 1.00 56.00 99 GLY A CA 1
ATOM 768 C C . GLY A 1 99 ? 6.982 -0.981 -12.276 1.00 56.00 99 GLY A C 1
ATOM 769 O O . GLY A 1 99 ? 8.063 -1.341 -11.812 1.00 56.00 99 GLY A O 1
ATOM 770 N N . TRP A 1 100 ? 6.033 -1.836 -12.663 1.00 55.47 100 TRP A N 1
ATOM 771 C CA . TRP A 1 100 ? 6.121 -3.279 -12.481 1.00 55.47 100 TRP A CA 1
ATOM 772 C C . TRP A 1 100 ? 7.046 -3.913 -13.530 1.00 55.47 100 TRP A C 1
ATOM 774 O O . TRP A 1 100 ? 6.749 -3.829 -14.722 1.00 55.47 100 TRP A O 1
ATOM 784 N N . PRO A 1 101 ? 8.148 -4.582 -13.143 1.00 51.88 101 PRO A N 1
ATOM 785 C CA . PRO A 1 101 ? 8.928 -5.343 -14.104 1.00 51.88 101 PRO A CA 1
ATOM 786 C C . PRO A 1 101 ? 8.065 -6.498 -14.626 1.00 51.88 101 PRO A C 1
ATOM 788 O O . PRO A 1 101 ? 7.754 -7.455 -13.914 1.00 51.88 101 PRO A O 1
ATOM 791 N N . ILE A 1 102 ? 7.670 -6.391 -15.895 1.00 49.75 102 ILE A N 1
ATOM 792 C CA . ILE A 1 102 ? 6.857 -7.361 -16.650 1.00 49.75 102 ILE A CA 1
ATOM 793 C C . ILE A 1 102 ? 7.476 -8.778 -16.585 1.00 49.75 102 ILE A C 1
ATOM 795 O O . ILE A 1 102 ? 6.786 -9.786 -16.706 1.00 49.75 102 ILE A O 1
ATOM 799 N N . THR A 1 103 ? 8.772 -8.871 -16.274 1.00 48.53 103 THR A N 1
ATOM 800 C CA . THR A 1 103 ? 9.541 -10.104 -16.066 1.00 48.53 103 THR A CA 1
ATOM 801 C C . THR A 1 103 ? 9.007 -11.031 -14.969 1.00 48.53 103 THR A C 1
ATOM 803 O O . THR A 1 103 ? 9.340 -12.213 -14.974 1.00 48.53 103 THR A O 1
ATOM 806 N N . CYS A 1 104 ? 8.173 -10.554 -14.041 1.00 44.41 104 CYS A N 1
ATOM 807 C CA . CYS A 1 104 ? 7.634 -11.388 -12.960 1.00 44.41 104 CYS A CA 1
ATOM 808 C C . CYS A 1 104 ? 6.364 -12.184 -13.327 1.00 44.41 104 CYS A C 1
ATOM 810 O O . CYS A 1 104 ? 5.937 -13.021 -12.532 1.00 44.41 104 CYS A O 1
ATOM 812 N N . ALA A 1 105 ? 5.766 -11.966 -14.504 1.00 43.34 105 ALA A N 1
ATOM 813 C CA . ALA A 1 105 ? 4.518 -12.632 -14.895 1.00 43.34 105 ALA A CA 1
ATOM 814 C C . ALA A 1 105 ? 4.664 -14.153 -15.137 1.00 43.34 105 ALA A C 1
ATOM 816 O O . ALA A 1 105 ? 3.693 -14.888 -14.994 1.00 43.34 105 ALA A O 1
ATOM 817 N N . GLY A 1 106 ? 5.866 -14.648 -15.465 1.00 40.28 106 GLY A N 1
ATOM 818 C CA . GLY A 1 106 ? 6.067 -16.045 -15.886 1.00 40.28 106 GLY A CA 1
ATOM 819 C C . GLY A 1 106 ? 6.367 -17.066 -14.780 1.00 40.28 106 GLY A C 1
ATOM 820 O O . GLY A 1 106 ? 6.247 -18.263 -15.018 1.00 40.28 106 GLY A O 1
ATOM 821 N N . THR A 1 107 ? 6.773 -16.638 -13.581 1.00 40.03 107 THR A N 1
ATOM 822 C CA . THR A 1 107 ? 7.352 -17.544 -12.558 1.00 40.03 107 THR A CA 1
ATOM 823 C C . THR A 1 107 ? 6.703 -17.461 -11.178 1.00 40.03 107 THR A C 1
ATOM 825 O O . THR A 1 107 ? 7.057 -18.236 -10.291 1.00 40.03 107 THR A O 1
ATOM 828 N N . LEU A 1 108 ? 5.745 -16.555 -10.961 1.00 44.25 108 LEU A N 1
ATOM 829 C CA . LEU A 1 108 ? 5.188 -16.308 -9.624 1.00 44.25 108 LEU A CA 1
ATOM 830 C C . LEU A 1 108 ? 4.070 -17.272 -9.195 1.00 44.25 108 LEU A C 1
ATOM 832 O O . LEU A 1 108 ? 3.729 -17.297 -8.013 1.00 44.25 108 LEU A O 1
ATOM 836 N N . THR A 1 109 ? 3.532 -18.091 -10.101 1.00 43.78 109 THR A N 1
ATOM 837 C CA . THR A 1 109 ? 2.410 -18.993 -9.786 1.00 43.78 109 THR A CA 1
ATOM 838 C C . THR A 1 109 ? 2.829 -20.227 -8.978 1.00 43.78 109 THR A C 1
ATOM 840 O O . THR A 1 109 ? 2.002 -20.795 -8.272 1.00 43.78 109 THR A O 1
ATOM 843 N N . SER A 1 110 ? 4.097 -20.653 -9.021 1.00 36.84 110 SER A N 1
ATOM 844 C CA . SER A 1 110 ? 4.494 -21.967 -8.484 1.00 36.84 110 SER A CA 1
ATOM 845 C C . SER A 1 110 ? 5.297 -21.952 -7.180 1.00 36.84 110 SER A C 1
ATOM 847 O O . SER A 1 110 ? 5.650 -23.024 -6.695 1.00 36.84 110 SER A O 1
ATOM 849 N N . LEU A 1 111 ? 5.619 -20.789 -6.599 1.00 39.31 111 LEU A N 1
ATOM 850 C CA . LEU A 1 111 ? 6.676 -20.717 -5.574 1.00 39.31 111 LEU A CA 1
ATOM 851 C C . LEU A 1 111 ? 6.307 -20.041 -4.252 1.00 39.31 111 LEU A C 1
ATOM 853 O O . LEU A 1 111 ? 7.205 -19.672 -3.497 1.00 39.31 111 LEU A O 1
ATOM 857 N N . VAL A 1 112 ? 5.022 -19.898 -3.915 1.00 45.41 112 VAL A N 1
ATOM 858 C CA . VAL A 1 112 ? 4.663 -19.391 -2.582 1.00 45.41 112 VAL A CA 1
ATOM 859 C C . VAL A 1 112 ? 3.598 -20.260 -1.913 1.00 45.41 112 VAL A C 1
ATOM 861 O O . VAL A 1 112 ? 2.444 -20.243 -2.342 1.00 45.41 112 VAL A O 1
ATOM 864 N N . PRO A 1 113 ? 3.949 -20.984 -0.832 1.00 36.81 113 PRO A N 1
ATOM 865 C CA . PRO A 1 113 ? 2.954 -21.567 0.048 1.00 36.81 113 PRO A CA 1
ATOM 866 C C . PRO A 1 113 ? 2.194 -20.418 0.713 1.00 36.81 113 PRO A C 1
ATOM 868 O O . PRO A 1 113 ? 2.795 -19.447 1.178 1.00 36.81 113 PRO A O 1
ATOM 871 N N . SER A 1 114 ? 0.867 -20.522 0.726 1.00 40.19 114 SER A N 1
ATOM 872 C CA . SER A 1 114 ? -0.044 -19.655 1.472 1.00 40.19 114 SER A CA 1
ATOM 873 C C . SER A 1 114 ? 0.573 -19.265 2.815 1.00 40.19 114 SER A C 1
ATOM 875 O O . SER A 1 114 ? 0.768 -20.128 3.669 1.00 40.19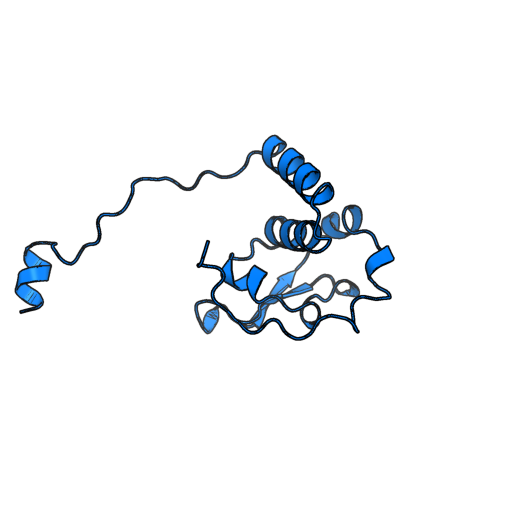 114 SER A O 1
ATOM 877 N N . ILE A 1 115 ? 0.913 -17.984 2.986 1.00 45.75 115 ILE A N 1
ATOM 878 C CA . ILE A 1 115 ? 1.396 -17.469 4.267 1.00 45.75 115 ILE A CA 1
ATOM 879 C C . ILE A 1 115 ? 0.284 -17.758 5.276 1.00 45.75 115 ILE A C 1
ATOM 881 O O . ILE A 1 115 ? -0.815 -17.220 5.104 1.00 45.75 115 ILE A O 1
ATOM 885 N N . PRO A 1 116 ? 0.510 -18.618 6.289 1.00 37.16 116 PRO A N 1
ATOM 886 C CA . PRO A 1 116 ? -0.447 -18.729 7.370 1.00 37.16 116 PRO A CA 1
ATOM 887 C C . PRO A 1 116 ? -0.550 -17.334 7.970 1.00 37.16 116 PRO A C 1
ATOM 889 O O . PRO A 1 116 ? 0.470 -16.669 8.153 1.00 37.16 116 PRO A O 1
ATOM 892 N N . SER A 1 117 ? -1.773 -16.873 8.207 1.00 46.22 117 SER A N 1
ATOM 893 C CA . SER A 1 117 ? -2.097 -15.588 8.824 1.00 46.22 117 SER A CA 1
ATOM 894 C C . SER A 1 117 ? -1.540 -15.525 10.253 1.00 46.22 117 SER A C 1
ATOM 896 O O . SER A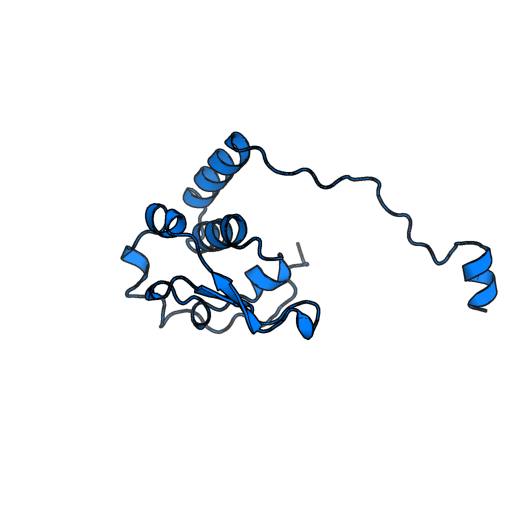 1 117 ? -2.274 -15.630 11.230 1.00 46.22 117 SER A O 1
ATOM 898 N N . GLY A 1 118 ? -0.219 -15.448 10.366 1.00 42.34 118 GLY A N 1
ATOM 899 C CA . GLY A 1 118 ? 0.548 -15.272 11.580 1.00 42.34 118 GLY A CA 1
ATOM 900 C C . GLY A 1 118 ? 0.736 -13.784 11.805 1.00 42.34 118 GLY A C 1
ATOM 901 O O . GLY A 1 118 ? 1.139 -13.047 10.903 1.00 42.34 118 GLY A O 1
ATOM 902 N N . ASP A 1 119 ? 0.384 -13.351 13.007 1.00 42.75 119 ASP A N 1
ATOM 903 C CA . ASP A 1 119 ? 0.424 -11.964 13.434 1.00 42.75 119 ASP A CA 1
ATOM 904 C C . ASP A 1 119 ? 1.866 -11.430 13.350 1.00 42.75 119 ASP A C 1
ATOM 906 O O . ASP A 1 119 ? 2.719 -11.754 14.171 1.00 42.75 119 ASP A O 1
ATOM 910 N N . PHE A 1 120 ? 2.154 -10.599 12.342 1.00 46.81 120 PHE A N 1
ATOM 911 C CA . PHE A 1 120 ? 3.463 -9.956 12.139 1.00 46.81 120 PHE A CA 1
ATOM 912 C C . PHE A 1 120 ? 3.782 -8.900 13.226 1.00 46.81 120 PHE A C 1
ATOM 914 O O . PHE A 1 120 ? 4.743 -8.147 13.093 1.00 46.81 120 PHE A O 1
ATOM 921 N N . ARG A 1 121 ? 2.974 -8.828 14.300 1.00 38.31 121 ARG A N 1
ATOM 922 C CA . ARG A 1 121 ? 3.114 -7.920 15.451 1.00 38.31 121 ARG A CA 1
ATOM 923 C C . ARG A 1 121 ? 4.214 -8.277 16.449 1.00 38.31 121 ARG A C 1
ATOM 925 O O . ARG A 1 121 ? 4.370 -7.550 17.425 1.00 38.31 121 ARG A O 1
ATOM 932 N N . SER A 1 122 ? 4.987 -9.339 16.246 1.00 37.66 122 SER A N 1
ATOM 933 C CA . SER A 1 122 ? 6.135 -9.640 17.108 1.00 37.66 122 SER A CA 1
ATOM 934 C C . SER A 1 122 ? 7.449 -9.241 16.437 1.00 37.66 122 SER A C 1
ATOM 936 O O . SER A 1 122 ? 8.118 -10.095 15.847 1.00 37.66 122 SER A O 1
ATOM 938 N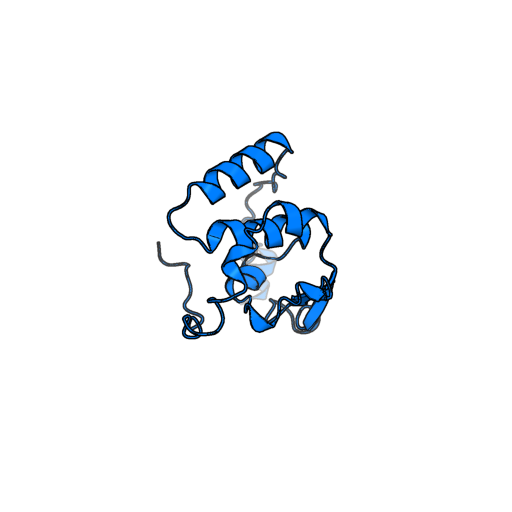 N . ARG A 1 123 ? 7.799 -7.955 16.503 1.00 34.34 123 ARG A N 1
ATOM 939 C CA . ARG A 1 123 ? 9.175 -7.427 16.472 1.00 34.34 123 ARG A CA 1
ATOM 940 C C . ARG A 1 123 ? 9.175 -5.942 16.799 1.00 34.34 123 ARG A C 1
ATOM 942 O O . ARG A 1 123 ? 8.305 -5.230 16.254 1.00 34.34 123 ARG A O 1
#

Radius of gyration: 18.97 Å; chains: 1; bounding box: 38×36×56 Å

Secondary structure (DSSP, 8-state):
-HHHHHHTTTTSPPPP----PPPPHHHHHHHHHHHHTSS-TTHHHHHHHHHHH---HHHHHT--GGGEETTTTEEE--S-SSGGGSS-EEEPPGGGTTTS-GGGTTTTTSS--------TT--

pLDDT: mean 70.56, std 16.08, range [34.34, 92.25]

=== Feature glossary ===
Legend for the data blocks above and below:

— What the protein is —

The amino-acid sequence is the protein's primary structure: the linear order of residues from the N-terminus to the C-terminus, written in one-letter code. Everything else here — the 3D coordinates, the secondary structure, the domain annotations — is ultimately a consequence of this string.

Database cross-references. InterPro integrates a dozen domain/family signature databases into unified entries with residue-range hits. GO terms attach function/process/location labels with evidence codes. CATH codes position the fold in a four-level structural taxonomy. Organism is the NCBI-taxonomy species name.

— Where its atoms are —

The mmCIF block holds the 3D Cartesian coordinates of each backbone atom (N, Cα, C, O) in ångströms. mmCIF is the PDB's canonical archive format — a tagged-loop text representation of the atomic model.

The six renders are orthographic views along the three Cartesian axes in both directions. Representation (cartoon, sticks, or surface) and color scheme (sequence-rainbow or by-chain) vary across proteins so the training set covers all the common visualization conventions.

— Local backbone conformation —

Secondary structure is the local, repeating backbone conformation. DSSP classifies it into eight states by reading the hydrogen-bond network: three helix types (H, G, I), two β types (E, B), two non-regular types (T, S), and unstructured coil (-).

SS3 is a coarse helix/strand/coil call (letters a/b/c) made by the P-SEA algorithm from inter-Cα distances and dihedrals. It is less detailed than DSSP but needs only Cα positions.

Backbone dihedral angles. Every residue except chain termini has a φ (preceding-C → N → Cα → C) and a ψ (N → Cα → C → next-N). They are reported in degrees following the IUPAC sign convention. Secondary structure is essentially a statement about which (φ, ψ) basin each residue occupies.

— Global shape and packing —

The geometric summary reports three shape descriptors. Rg (radius of gyration) measures how spread out the Cα atoms are about their centre of mass; compact globular proteins have small Rg, elongated or unfolded ones large. Cα contacts (<8 Å, |i−j|>4) count long-range residue pairs in spatial proximity — high for tightly packed folds, near zero for rods or random coil. The bounding-box extents give the protein's footprint along x, y, z in Å.

Solvent accessibility: the surface area of each residue that a 1.4 Å water probe can touch, in Å². When only backbone atoms are present the absolute values are lower than full-atom SASA (side chains contribute most of the area) and are flagged as backbone-only.

Plot images: a contact map (which residues are close in 3D, as an N×N binary image), a Ramachandran scatter (backbone torsion angles, revealing secondary-structure composition at a glance), and — for AlphaFold structures — a PAE heatmap (pairwise prediction confidence).

— Structural neighborhood —

Foldseek's 3Di representation compresses backbone geometry into a per-residue letter drawn from a learned twenty-state alphabet. It captures the tertiary interaction pattern around each residue — which residues are packed against it in space, regardless of where they are in sequence.

Structural nearest neighbors (via Foldseek easy-search vs the PDB). Reported per hit: target PDB id, E-value, and alignment TM-score. A TM-score above ~0.5 is the conventional threshold for 'same fold'.

— Confidence and disorder —

pLDDT (predicted Local Distance Difference Test) is AlphaFold's per-residue confidence score, ranging from 0 to 100. Values above 90 indicate high confidence (typically well-packed cores); 70–90 is confident; 50–70 low confidence; below 50 usually means the region is disordered or the prediction is unreliable there. AlphaFold stores pLDDT in the mmCIF B-factor column.

For experimental (PDB) structures, the B-factor (temperature factor) quantifies the positional spread of each atom in the crystal — a combination of thermal vibration and static disorder — in units of Å². High B-factors mark flexible loops or poorly resolved regions; low B-factors mark the rigid, well-ordered core.

Predicted Aligned Error (PAE) is an AlphaFold confidence matrix: entry (i, j) is the expected error in the position of residue j, in ångströms, when the prediction is superimposed on the true structure at residue i. Low PAE within a block of residues means that block is internally rigid and well-predicted; high PAE between two blocks means their relative placement is uncertain even if each block individually is confident.